Protein AF-A0A7C7VG78-F1 (afdb_monomer)

Radius of gyration: 14.62 Å; Cα contacts (8 Å, |Δi|>4): 133; chains: 1; bounding box: 30×26×38 Å

Structure (mmCIF, N/CA/C/O backbone):
data_AF-A0A7C7VG78-F1
#
_entry.id   AF-A0A7C7VG78-F1
#
loop_
_atom_site.group_PDB
_atom_site.id
_atom_site.type_symbol
_atom_site.label_atom_id
_atom_site.label_alt_id
_atom_site.label_comp_id
_atom_site.label_asym_id
_atom_site.label_entity_id
_atom_site.label_seq_id
_atom_site.pdbx_PDB_ins_code
_atom_site.Cartn_x
_atom_site.Cartn_y
_atom_site.Cartn_z
_atom_site.occupancy
_atom_site.B_iso_or_equiv
_atom_site.auth_seq_id
_atom_site.auth_comp_id
_atom_site.auth_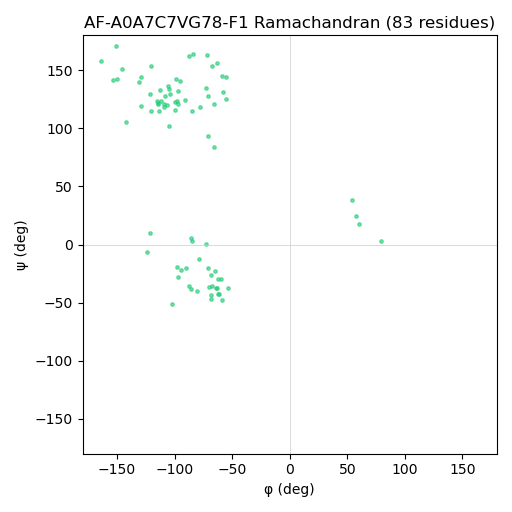asym_id
_atom_site.auth_atom_id
_atom_site.pdbx_PDB_model_num
ATOM 1 N N . ALA A 1 1 ? -2.635 13.395 -5.100 1.00 41.53 1 ALA A N 1
ATOM 2 C CA . ALA A 1 1 ? -1.257 13.342 -4.570 1.00 41.53 1 ALA A CA 1
ATOM 3 C C . ALA A 1 1 ? -0.917 11.931 -4.054 1.00 41.53 1 ALA A C 1
ATOM 5 O O . ALA A 1 1 ? -0.608 11.770 -2.884 1.00 41.53 1 ALA A O 1
ATOM 6 N N . TRP A 1 2 ? -1.002 10.893 -4.902 1.00 39.47 2 TRP A N 1
ATOM 7 C CA . TRP A 1 2 ? -0.660 9.499 -4.530 1.00 39.47 2 TRP A CA 1
ATOM 8 C C . TRP A 1 2 ? 0.409 8.871 -5.440 1.00 39.47 2 TRP A C 1
ATOM 10 O O . TRP A 1 2 ? 0.870 7.767 -5.179 1.00 39.47 2 TRP A O 1
ATOM 20 N N . THR A 1 3 ? 0.805 9.567 -6.508 1.00 46.12 3 THR A N 1
ATOM 21 C CA . THR A 1 3 ? 1.737 9.081 -7.539 1.00 46.12 3 THR A CA 1
ATOM 22 C C . THR A 1 3 ? 3.189 9.479 -7.283 1.00 46.12 3 THR A C 1
ATOM 24 O O . THR A 1 3 ? 4.100 8.793 -7.731 1.00 46.12 3 THR A O 1
ATOM 27 N N . THR A 1 4 ? 3.422 10.523 -6.496 1.00 56.28 4 THR A N 1
ATOM 28 C CA . THR A 1 4 ? 4.713 10.824 -5.878 1.00 56.28 4 THR A CA 1
ATOM 29 C C . THR A 1 4 ? 4.589 10.457 -4.410 1.00 56.28 4 THR A C 1
ATOM 31 O O . THR A 1 4 ? 3.933 11.163 -3.649 1.00 56.28 4 THR A O 1
ATOM 34 N N . ALA A 1 5 ? 5.134 9.304 -4.020 1.00 58.97 5 ALA A N 1
ATOM 35 C CA . ALA A 1 5 ? 5.165 8.874 -2.627 1.00 58.97 5 ALA A CA 1
ATOM 36 C C . ALA A 1 5 ? 6.058 9.832 -1.822 1.00 58.97 5 ALA A C 1
ATOM 38 O O . ALA A 1 5 ? 7.247 9.592 -1.631 1.00 58.97 5 ALA A O 1
ATOM 39 N N . ASP A 1 6 ? 5.488 10.951 -1.385 1.00 75.69 6 ASP A N 1
ATOM 40 C CA . ASP A 1 6 ? 6.088 11.799 -0.369 1.00 75.69 6 ASP A CA 1
ATOM 41 C C . ASP A 1 6 ? 5.988 11.052 0.964 1.00 75.69 6 ASP A C 1
ATOM 43 O O . ASP A 1 6 ? 4.968 11.065 1.658 1.00 75.69 6 ASP A O 1
ATOM 47 N N . PHE A 1 7 ? 7.052 10.322 1.287 1.00 74.25 7 PHE A N 1
ATOM 48 C CA . PHE A 1 7 ? 7.126 9.540 2.513 1.00 74.25 7 PHE A CA 1
ATOM 49 C C . PHE A 1 7 ? 7.051 10.419 3.763 1.00 74.25 7 PHE A C 1
ATOM 51 O O . PHE A 1 7 ? 6.502 9.965 4.765 1.00 74.25 7 PHE A O 1
ATOM 58 N N . ALA A 1 8 ? 7.525 11.670 3.706 1.00 81.69 8 ALA A N 1
ATOM 59 C CA . ALA A 1 8 ? 7.427 12.594 4.831 1.00 81.69 8 ALA A CA 1
ATOM 60 C C . ALA A 1 8 ? 5.966 12.996 5.072 1.00 81.69 8 ALA A C 1
ATOM 62 O O . ALA A 1 8 ? 5.492 12.944 6.208 1.00 81.69 8 ALA A O 1
ATOM 63 N N . PHE A 1 9 ? 5.220 13.297 4.005 1.00 82.50 9 PHE A N 1
ATOM 64 C CA . PHE A 1 9 ? 3.777 13.519 4.090 1.00 82.50 9 PHE A CA 1
ATOM 65 C C . PHE A 1 9 ? 3.047 12.288 4.644 1.00 82.50 9 PHE A C 1
ATOM 67 O O . PHE A 1 9 ? 2.243 12.411 5.569 1.00 82.50 9 PHE A O 1
ATOM 74 N N . LEU A 1 10 ? 3.347 11.089 4.129 1.00 82.88 10 LEU A N 1
ATOM 75 C CA . LEU A 1 10 ? 2.709 9.857 4.601 1.00 82.88 10 LEU A CA 1
ATOM 76 C C . LEU A 1 10 ? 2.993 9.598 6.086 1.00 82.88 10 LEU A C 1
ATOM 78 O O . LEU A 1 10 ? 2.077 9.243 6.822 1.00 82.88 10 LEU A O 1
ATOM 82 N N . GLN A 1 11 ? 4.226 9.806 6.549 1.00 86.38 11 GLN A N 1
ATOM 83 C CA . GLN A 1 11 ? 4.583 9.645 7.961 1.00 86.38 11 GLN A CA 1
ATOM 84 C C . GLN A 1 11 ? 3.921 10.693 8.863 1.00 86.38 11 GLN A C 1
ATOM 86 O O . GLN A 1 11 ? 3.538 10.374 9.988 1.00 86.38 11 GLN A O 1
ATOM 91 N N . ALA A 1 12 ? 3.759 11.927 8.381 1.00 89.88 12 ALA A N 1
ATOM 92 C CA . ALA A 1 12 ? 3.084 12.984 9.129 1.00 89.88 12 ALA A CA 1
ATOM 93 C C . ALA A 1 12 ? 1.571 12.736 9.256 1.00 89.88 12 ALA A C 1
ATOM 95 O O . ALA A 1 12 ? 0.981 13.041 10.287 1.00 89.88 12 ALA A O 1
ATOM 96 N N . GLN A 1 13 ? 0.942 12.182 8.217 1.00 90.44 13 GLN A N 1
ATOM 97 C CA . GLN A 1 13 ? -0.516 12.068 8.119 1.00 90.44 13 GLN A CA 1
ATOM 98 C C . GLN A 1 13 ? -1.062 10.701 8.534 1.00 90.44 13 GLN A C 1
ATOM 100 O O . GLN A 1 13 ? -2.249 10.578 8.839 1.00 90.44 13 GLN A O 1
ATOM 105 N N . TYR A 1 14 ? -0.221 9.667 8.562 1.00 92.62 14 TYR A N 1
ATOM 106 C CA . TYR A 1 14 ? -0.636 8.300 8.851 1.00 92.62 14 TYR A CA 1
ATOM 107 C C . TYR A 1 14 ? 0.222 7.677 9.943 1.00 92.62 14 TYR A C 1
ATOM 109 O O . TYR A 1 14 ? 1.431 7.878 10.017 1.00 92.62 14 TYR A O 1
ATOM 117 N N . GLN A 1 15 ? -0.405 6.854 10.774 1.00 95.06 15 GLN A N 1
ATOM 118 C CA . GLN A 1 15 ? 0.304 5.843 11.536 1.00 95.06 15 GLN A CA 1
ATOM 119 C C . GLN A 1 15 ? 0.602 4.671 10.599 1.00 95.06 15 GLN A C 1
ATOM 121 O O . GLN A 1 15 ? -0.318 4.047 10.066 1.00 95.06 15 GLN A O 1
ATOM 126 N N . ILE A 1 16 ? 1.887 4.379 10.399 1.00 93.62 16 ILE A N 1
ATOM 127 C CA . ILE A 1 16 ? 2.352 3.335 9.480 1.00 93.62 16 ILE A CA 1
ATOM 128 C C . ILE A 1 16 ? 2.793 2.113 10.284 1.00 93.62 16 ILE A C 1
ATOM 130 O O . ILE A 1 16 ? 3.566 2.225 11.232 1.00 93.62 16 ILE A O 1
ATOM 134 N N . THR A 1 17 ? 2.304 0.934 9.914 1.00 96.50 17 THR A N 1
ATOM 135 C CA . THR A 1 17 ? 2.673 -0.344 10.537 1.00 96.50 17 THR A CA 1
ATOM 136 C C . THR A 1 17 ? 3.042 -1.367 9.472 1.00 96.50 17 THR A C 1
ATOM 138 O O . THR A 1 17 ? 2.383 -1.460 8.439 1.00 96.50 17 THR A O 1
ATOM 141 N N . LEU A 1 18 ? 4.075 -2.168 9.720 1.00 95.69 18 LEU A N 1
ATOM 142 C CA . LEU A 1 18 ? 4.438 -3.289 8.855 1.00 95.69 18 LEU A CA 1
ATOM 143 C C . LEU A 1 18 ? 3.604 -4.517 9.242 1.00 95.69 18 LEU A C 1
ATOM 145 O O . LEU A 1 18 ? 3.742 -5.028 10.349 1.00 95.69 18 LEU A O 1
ATOM 149 N N . LEU A 1 19 ? 2.740 -4.988 8.341 1.00 97.00 19 LEU A N 1
ATOM 150 C CA . LEU A 1 19 ? 1.905 -6.176 8.561 1.00 97.00 19 LEU A CA 1
ATOM 151 C C . LEU A 1 19 ? 2.621 -7.478 8.188 1.00 97.00 19 LEU A C 1
ATOM 153 O O . LEU A 1 19 ? 2.438 -8.500 8.842 1.00 97.00 19 LEU A O 1
ATOM 157 N N . ARG A 1 20 ? 3.412 -7.455 7.111 1.00 94.62 20 ARG A N 1
ATOM 158 C CA . ARG A 1 20 ? 4.216 -8.588 6.630 1.00 94.62 20 ARG A CA 1
ATOM 159 C C . ARG A 1 20 ? 5.516 -8.089 6.027 1.00 94.62 20 ARG A C 1
ATOM 161 O O . ARG A 1 20 ? 5.549 -6.986 5.496 1.00 94.62 20 ARG A O 1
ATOM 168 N N . GLN A 1 21 ? 6.555 -8.919 6.093 1.00 91.81 21 GLN A N 1
ATOM 169 C CA . GLN A 1 21 ? 7.884 -8.609 5.554 1.00 91.81 21 GLN A CA 1
ATOM 170 C C . GLN A 1 21 ? 8.142 -9.195 4.160 1.00 91.81 21 GLN A C 1
ATOM 172 O O . GLN A 1 21 ? 8.924 -8.612 3.421 1.00 91.81 21 GLN A O 1
ATOM 177 N N . ASN A 1 22 ? 7.507 -10.312 3.781 1.00 91.81 22 ASN A N 1
ATOM 178 C CA . ASN A 1 22 ? 7.762 -10.963 2.492 1.00 91.81 22 ASN A CA 1
ATOM 179 C C . ASN A 1 22 ? 6.471 -11.542 1.852 1.00 91.81 22 ASN A C 1
ATOM 181 O O . ASN A 1 22 ? 5.972 -12.562 2.339 1.00 91.81 22 ASN A O 1
ATOM 185 N N . PRO A 1 23 ? 5.911 -10.900 0.803 1.00 91.00 23 PRO A N 1
ATOM 186 C CA . PRO A 1 23 ? 6.280 -9.560 0.345 1.00 91.00 23 PRO A CA 1
ATOM 187 C C . PRO A 1 23 ? 5.882 -8.483 1.378 1.00 91.00 23 PRO A C 1
ATOM 189 O O . PRO A 1 23 ? 4.935 -8.695 2.154 1.00 91.00 23 PRO A O 1
ATOM 192 N N . PRO A 1 24 ? 6.573 -7.328 1.421 1.00 95.12 24 PRO A N 1
ATOM 193 C CA . PRO A 1 24 ? 6.251 -6.267 2.363 1.00 95.12 24 PRO A CA 1
ATOM 194 C C . PRO A 1 24 ? 4.811 -5.786 2.208 1.00 95.12 24 PRO A C 1
ATOM 196 O O . PRO A 1 24 ? 4.342 -5.493 1.108 1.00 95.12 24 PRO A O 1
ATOM 199 N N . THR A 1 25 ? 4.100 -5.692 3.326 1.00 96.44 25 THR A N 1
ATOM 200 C CA . THR A 1 25 ? 2.752 -5.120 3.371 1.00 96.44 25 THR A CA 1
ATOM 201 C C . THR A 1 25 ? 2.697 -4.070 4.463 1.00 96.44 25 THR A C 1
ATOM 203 O O . THR A 1 25 ? 2.911 -4.389 5.632 1.00 96.44 25 THR A O 1
ATOM 206 N N . LEU A 1 26 ? 2.397 -2.830 4.091 1.00 94.94 26 LEU A N 1
ATOM 207 C CA . LEU A 1 26 ? 2.209 -1.728 5.027 1.00 94.94 26 LEU A CA 1
ATOM 208 C C . LEU A 1 26 ? 0.725 -1.502 5.285 1.00 94.94 26 LEU A C 1
ATOM 210 O O . LEU A 1 26 ? -0.078 -1.570 4.360 1.00 94.94 26 LEU A O 1
ATOM 214 N N . LYS A 1 27 ? 0.379 -1.178 6.528 1.00 96.12 27 LYS A N 1
ATOM 215 C CA . LYS A 1 27 ? -0.909 -0.605 6.912 1.00 96.12 27 LYS A CA 1
ATOM 216 C C . LYS A 1 27 ? -0.710 0.852 7.278 1.00 96.12 27 LYS A C 1
ATOM 218 O O . LYS A 1 27 ? 0.137 1.163 8.110 1.00 96.12 27 LYS A O 1
ATOM 223 N N . LEU A 1 28 ? -1.492 1.727 6.667 1.00 95.06 28 LEU A N 1
ATOM 224 C CA . LEU A 1 28 ? -1.520 3.150 6.958 1.00 95.06 28 LEU A CA 1
ATOM 225 C C . LEU A 1 28 ? -2.894 3.477 7.539 1.00 95.06 28 LEU A C 1
ATOM 227 O O . LEU A 1 28 ? -3.917 3.229 6.902 1.00 95.06 28 LEU A O 1
ATOM 231 N N . VAL A 1 29 ? -2.924 4.025 8.748 1.00 95.31 29 VAL A N 1
ATOM 232 C CA . VAL A 1 29 ? -4.149 4.502 9.403 1.00 95.31 29 VAL A CA 1
ATOM 233 C C . VAL A 1 29 ? -4.061 6.022 9.493 1.00 95.31 29 VAL A C 1
ATOM 235 O O . VAL A 1 29 ? -3.080 6.499 10.065 1.00 95.31 29 VAL A O 1
ATOM 238 N N . PRO A 1 30 ? -5.018 6.801 8.953 1.00 94.31 30 PRO A N 1
ATOM 239 C CA . PRO A 1 30 ? -4.955 8.258 9.044 1.00 94.31 30 PRO A CA 1
ATOM 240 C C . PRO A 1 30 ? -4.835 8.708 10.502 1.00 94.31 30 PRO A C 1
ATOM 242 O O . PRO A 1 30 ? -5.414 8.081 11.390 1.00 94.31 30 PRO A O 1
ATOM 245 N N . GLN A 1 31 ? -4.084 9.766 10.783 1.00 94.00 31 GLN A N 1
ATOM 246 C CA . GLN A 1 31 ? -3.993 10.332 12.131 1.00 94.00 31 GLN A CA 1
ATOM 247 C C . GLN A 1 31 ? -5.202 11.223 12.437 1.00 94.00 31 GLN A C 1
ATOM 249 O O . GLN 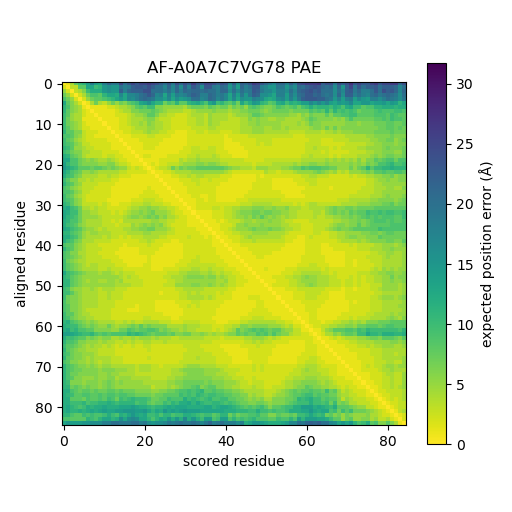A 1 31 ? -5.765 11.145 13.530 1.00 94.00 31 GLN A O 1
ATOM 254 N N . GLU A 1 32 ? -5.647 12.005 11.454 1.00 93.19 32 GLU A N 1
ATOM 255 C CA . GLU A 1 32 ? -6.773 12.922 11.603 1.00 93.19 32 GLU A CA 1
ATOM 256 C C . GLU A 1 32 ? -8.124 12.199 11.671 1.00 93.19 32 GLU A C 1
ATOM 258 O O . GLU A 1 32 ? -8.439 11.320 10.865 1.00 93.19 32 GLU A O 1
ATOM 263 N N . ALA A 1 33 ? -8.966 12.618 12.618 1.00 89.38 33 ALA A N 1
ATOM 264 C CA . ALA A 1 33 ? -10.282 12.023 12.829 1.00 89.38 33 ALA A CA 1
ATOM 265 C C . ALA A 1 33 ? -11.217 12.202 11.622 1.00 89.38 33 ALA A C 1
ATOM 267 O O . ALA A 1 33 ? -11.947 11.274 11.290 1.00 89.38 33 ALA A O 1
ATOM 268 N N . ALA A 1 34 ? -11.166 13.354 10.944 1.00 89.12 34 ALA A N 1
ATOM 269 C CA . ALA A 1 34 ? -11.977 13.613 9.753 1.00 89.12 34 ALA A CA 1
A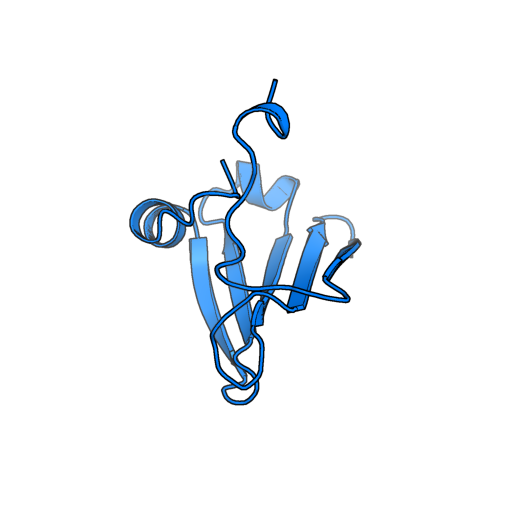TOM 270 C C . ALA A 1 34 ? -11.641 12.632 8.617 1.00 89.12 34 ALA A C 1
ATOM 272 O O . ALA A 1 34 ? -12.537 12.049 8.015 1.00 89.12 34 ALA A O 1
ATOM 273 N N . ALA A 1 35 ? -10.353 12.360 8.387 1.00 86.00 35 ALA A N 1
ATOM 274 C CA . ALA A 1 35 ? -9.924 11.381 7.393 1.00 86.00 35 ALA A CA 1
ATOM 275 C C . ALA A 1 35 ? -10.378 9.953 7.750 1.00 86.00 35 ALA A C 1
ATOM 277 O O . ALA A 1 35 ? -10.797 9.207 6.866 1.00 86.00 35 ALA A O 1
ATOM 278 N N . ARG A 1 36 ? -10.372 9.587 9.043 1.00 88.75 36 ARG A N 1
ATOM 279 C CA . ARG A 1 36 ? -10.852 8.274 9.522 1.00 88.75 36 ARG A CA 1
ATOM 280 C C . ARG A 1 36 ? -12.346 8.034 9.311 1.00 88.75 36 ARG A C 1
ATOM 282 O O . ARG A 1 36 ? -12.758 6.879 9.288 1.00 88.75 36 ARG A O 1
ATOM 289 N N . GLN A 1 37 ? -13.147 9.093 9.182 1.00 89.75 37 GLN A N 1
ATOM 290 C CA . GLN A 1 37 ? -14.577 8.971 8.875 1.00 89.75 37 GLN A CA 1
ATOM 291 C C . GLN A 1 37 ? -14.829 8.513 7.436 1.00 89.75 37 GLN A C 1
ATOM 293 O O . GLN A 1 37 ? -15.904 8.002 7.150 1.00 89.75 37 GLN A O 1
ATOM 298 N N . LEU A 1 38 ? -13.847 8.684 6.547 1.00 88.56 38 LEU A N 1
ATOM 299 C CA . LEU A 1 38 ? -13.923 8.247 5.155 1.00 88.56 38 LEU A CA 1
ATOM 300 C C . LEU A 1 38 ? -13.125 6.957 4.950 1.00 88.56 38 LEU A C 1
ATOM 302 O O . LEU A 1 38 ? -13.640 5.972 4.434 1.00 88.56 38 LEU A O 1
ATOM 306 N N . ILE A 1 39 ? -11.866 6.948 5.394 1.00 91.25 39 ILE A N 1
ATOM 307 C CA . ILE A 1 39 ? -10.928 5.844 5.189 1.00 91.25 39 ILE A CA 1
ATOM 308 C 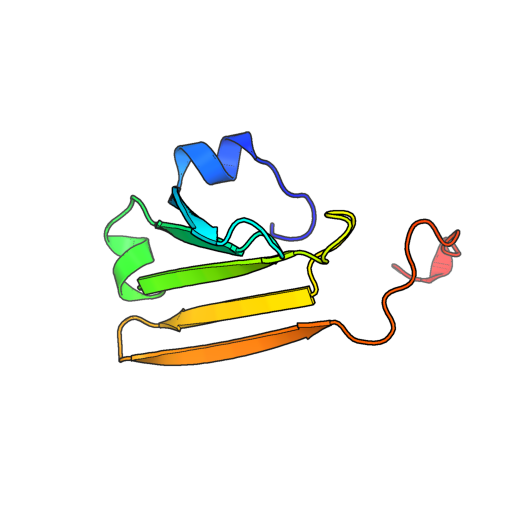C . ILE A 1 39 ? -10.468 5.327 6.548 1.00 91.25 39 ILE A C 1
ATOM 310 O O . ILE A 1 39 ? -9.744 6.001 7.277 1.00 91.25 39 ILE A O 1
ATOM 314 N N . SER A 1 40 ? -10.828 4.087 6.869 1.00 94.56 40 SER A N 1
ATOM 315 C CA . SER A 1 40 ? -10.351 3.402 8.070 1.00 94.56 40 SER A CA 1
ATOM 316 C C . SER A 1 40 ? -8.858 3.082 7.973 1.00 94.56 40 SER A C 1
ATOM 318 O O . SER A 1 40 ? -8.091 3.332 8.907 1.00 94.56 40 SER A O 1
ATOM 320 N N . SER A 1 41 ? -8.422 2.535 6.833 1.00 95.25 41 SER A N 1
ATOM 321 C CA . SER A 1 41 ? -7.008 2.248 6.587 1.00 95.25 41 SER A CA 1
ATOM 322 C C . SER A 1 41 ? -6.706 1.991 5.118 1.00 95.25 41 SER A C 1
ATOM 324 O O . SER A 1 41 ? -7.566 1.521 4.377 1.00 95.25 41 SER A O 1
ATOM 326 N N . LEU A 1 42 ? -5.446 2.179 4.743 1.00 94.69 42 LEU A N 1
ATOM 327 C CA . LEU A 1 42 ? -4.877 1.690 3.494 1.00 94.69 42 LEU A CA 1
ATOM 328 C C . LEU A 1 42 ? -3.965 0.498 3.796 1.00 94.69 42 LEU A C 1
ATOM 330 O O . LEU A 1 42 ? -3.166 0.558 4.730 1.00 94.69 42 LEU A O 1
ATOM 334 N N . GLU A 1 43 ? -4.040 -0.564 3.001 1.00 95.81 43 GLU A N 1
ATOM 335 C CA . GLU A 1 43 ? -3.046 -1.639 2.991 1.00 95.81 43 GLU A CA 1
ATOM 336 C C . GLU A 1 43 ? -2.328 -1.639 1.643 1.00 95.81 43 GLU A C 1
ATOM 338 O O . GLU A 1 43 ? -2.961 -1.782 0.600 1.00 95.81 43 GLU A O 1
ATOM 343 N N . ILE A 1 44 ? -1.008 -1.478 1.660 1.00 94.94 44 ILE A N 1
ATOM 344 C CA . ILE A 1 44 ? -0.174 -1.409 0.459 1.00 94.94 44 ILE A CA 1
ATOM 345 C C . ILE A 1 44 ? 0.726 -2.635 0.447 1.00 94.94 44 ILE A C 1
ATOM 347 O O . ILE A 1 44 ? 1.578 -2.786 1.326 1.00 94.94 44 ILE A O 1
ATOM 351 N N . ARG A 1 45 ? 0.539 -3.511 -0.542 1.00 95.94 45 ARG A N 1
ATOM 352 C CA . ARG A 1 45 ? 1.412 -4.660 -0.787 1.00 95.94 45 ARG A CA 1
ATOM 353 C C . ARG A 1 45 ? 2.405 -4.312 -1.887 1.00 95.94 45 ARG A C 1
ATOM 355 O O . ARG A 1 45 ? 2.007 -3.963 -3.000 1.00 95.94 45 ARG A O 1
ATOM 362 N N . PHE A 1 46 ? 3.683 -4.436 -1.565 1.00 94.25 46 PHE A N 1
ATOM 363 C CA . PHE A 1 46 ? 4.776 -4.289 -2.516 1.00 94.25 46 PHE A CA 1
ATOM 364 C C . PHE A 1 46 ? 5.072 -5.618 -3.202 1.00 94.25 46 PHE A C 1
ATOM 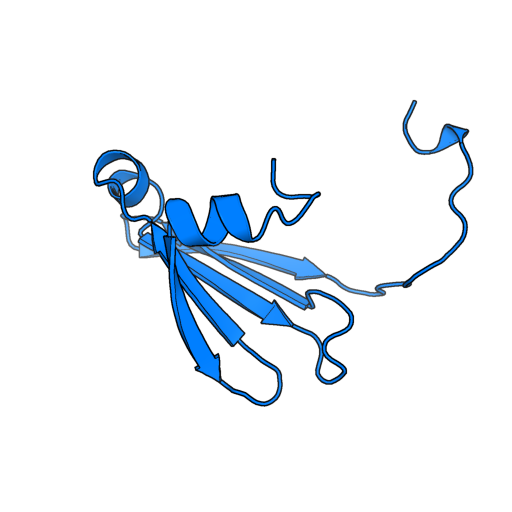366 O O . PHE A 1 46 ? 4.684 -6.675 -2.709 1.00 94.25 46 PHE A O 1
ATOM 373 N N . SER A 1 47 ? 5.769 -5.561 -4.328 1.00 94.31 47 SER A N 1
ATOM 374 C CA . SER A 1 47 ? 6.348 -6.738 -4.960 1.00 94.31 47 SER A CA 1
ATOM 375 C C . SER A 1 47 ? 7.400 -7.388 -4.063 1.00 94.31 47 SER A C 1
ATOM 377 O O . SER A 1 47 ? 7.985 -6.739 -3.194 1.00 94.31 47 SER A O 1
ATOM 379 N N . ALA A 1 48 ? 7.660 -8.682 -4.264 1.00 93.06 48 ALA A N 1
ATOM 380 C CA . ALA A 1 48 ? 8.647 -9.422 -3.467 1.00 93.06 48 ALA A CA 1
ATOM 381 C C . ALA A 1 48 ? 10.073 -8.845 -3.570 1.00 93.06 48 ALA A C 1
ATOM 383 O O . ALA A 1 48 ? 10.846 -8.936 -2.621 1.00 93.06 48 ALA A O 1
ATOM 384 N N . ASP A 1 49 ? 10.410 -8.224 -4.703 1.00 92.25 49 ASP A N 1
ATOM 385 C CA . ASP A 1 49 ? 11.675 -7.512 -4.920 1.00 92.25 49 ASP A CA 1
ATOM 386 C C . ASP A 1 49 ? 11.649 -6.053 -4.419 1.00 92.25 49 ASP A C 1
ATOM 388 O O . ASP A 1 49 ? 12.625 -5.323 -4.586 1.00 92.25 49 ASP A O 1
ATOM 392 N N . CYS A 1 50 ? 10.542 -5.625 -3.801 1.00 89.38 50 CYS A N 1
ATOM 393 C CA . CYS A 1 50 ? 10.307 -4.286 -3.260 1.00 89.38 50 CYS A CA 1
ATOM 394 C C . CYS A 1 50 ? 10.385 -3.149 -4.293 1.00 89.38 50 CYS A C 1
ATOM 396 O O . CYS A 1 50 ? 10.546 -1.989 -3.914 1.00 89.38 50 CYS A O 1
ATOM 398 N N . ARG A 1 51 ? 10.293 -3.448 -5.595 1.00 89.56 51 ARG A N 1
ATOM 399 C CA . ARG A 1 51 ? 10.493 -2.451 -6.659 1.00 89.56 51 ARG A CA 1
ATOM 400 C C . ARG A 1 51 ? 9.225 -1.726 -7.094 1.00 89.56 51 ARG A C 1
ATOM 402 O O . ARG A 1 51 ? 9.332 -0.662 -7.699 1.00 89.56 51 ARG A O 1
ATOM 409 N N . TYR A 1 52 ? 8.046 -2.280 -6.825 1.00 90.50 52 TYR A N 1
ATOM 410 C CA . TYR A 1 52 ? 6.770 -1.664 -7.189 1.00 90.50 52 TYR A CA 1
ATOM 411 C C . TYR A 1 52 ? 5.645 -2.062 -6.228 1.00 90.50 52 TYR A C 1
ATOM 413 O O . TYR A 1 52 ? 5.807 -2.925 -5.367 1.00 90.50 52 TYR A O 1
ATOM 421 N N . VAL A 1 53 ? 4.493 -1.405 -6.362 1.00 92.25 53 VAL A N 1
ATOM 422 C CA . VAL A 1 53 ? 3.267 -1.739 -5.627 1.00 92.25 53 VAL A CA 1
ATOM 423 C C . VAL A 1 53 ? 2.455 -2.739 -6.445 1.00 92.25 53 VAL A C 1
ATOM 425 O O . VAL A 1 53 ? 2.100 -2.459 -7.584 1.00 92.25 53 VAL A O 1
ATOM 428 N N . GLU A 1 54 ? 2.125 -3.887 -5.861 1.00 95.31 54 GLU A N 1
ATOM 429 C CA . GLU A 1 54 ? 1.269 -4.898 -6.497 1.00 95.31 54 GLU A CA 1
ATOM 430 C C . GLU A 1 54 ? -0.215 -4.648 -6.229 1.00 95.31 54 GLU A C 1
ATOM 432 O O . GLU A 1 54 ? -1.073 -4.946 -7.062 1.00 95.31 54 GLU A O 1
ATOM 437 N N . GLN A 1 55 ? -0.539 -4.164 -5.029 1.00 96.31 55 GLN A N 1
ATOM 438 C CA . GLN A 1 55 ? -1.920 -4.027 -4.593 1.00 96.31 55 GLN A CA 1
ATOM 439 C C . GLN A 1 55 ? -2.074 -2.920 -3.557 1.00 96.31 55 GLN A C 1
ATOM 441 O O . GLN A 1 55 ? -1.266 -2.802 -2.635 1.00 96.31 55 GLN A O 1
ATOM 446 N N . ILE A 1 56 ? -3.173 -2.180 -3.666 1.00 96.06 56 ILE A N 1
ATOM 447 C CA . ILE A 1 56 ? -3.658 -1.273 -2.630 1.00 96.06 56 ILE A CA 1
ATOM 448 C C . ILE A 1 56 ? -5.068 -1.711 -2.242 1.00 96.06 56 ILE A C 1
ATOM 450 O O . ILE A 1 56 ? -5.921 -1.912 -3.105 1.00 96.06 56 ILE A O 1
ATOM 454 N N . VAL A 1 57 ? -5.311 -1.869 -0.944 1.00 96.75 57 VAL A N 1
ATOM 455 C CA . VAL A 1 57 ? -6.650 -2.041 -0.375 1.00 96.75 57 VAL A CA 1
ATOM 456 C C . VAL A 1 57 ? -6.993 -0.778 0.392 1.00 96.75 57 VAL A C 1
ATOM 458 O O . VAL A 1 57 ? -6.291 -0.415 1.331 1.00 96.75 57 VAL A O 1
ATOM 461 N N . ILE A 1 58 ? -8.076 -0.124 0.003 1.00 95.50 58 ILE A N 1
ATOM 462 C CA . ILE A 1 58 ? -8.648 1.014 0.715 1.00 95.50 58 ILE A CA 1
ATOM 463 C C . ILE A 1 58 ? -9.810 0.457 1.521 1.00 95.50 58 ILE A C 1
ATOM 465 O O . ILE A 1 58 ? -10.750 -0.072 0.938 1.00 95.50 58 ILE A O 1
ATOM 469 N N . ARG A 1 59 ? -9.724 0.513 2.850 1.00 95.94 59 ARG A N 1
ATOM 470 C CA . ARG A 1 59 ? -10.833 0.148 3.736 1.00 95.94 59 ARG A CA 1
ATOM 471 C C . ARG A 1 59 ? -11.564 1.409 4.144 1.00 95.94 59 ARG A C 1
ATOM 473 O O . ARG A 1 59 ? -10.957 2.291 4.755 1.00 95.94 59 ARG A O 1
ATOM 480 N N . GLU A 1 60 ? -12.842 1.465 3.830 1.00 93.75 60 GLU A N 1
ATOM 481 C CA . GLU A 1 60 ? -13.724 2.576 4.159 1.00 93.75 60 GLU A CA 1
ATOM 482 C C . GLU A 1 60 ? -14.260 2.415 5.589 1.00 93.75 60 GLU A C 1
ATOM 484 O O . GLU A 1 60 ? -14.095 1.370 6.234 1.00 93.75 60 GLU A O 1
ATOM 489 N N . ALA A 1 61 ? -14.805 3.490 6.156 1.00 90.00 61 ALA A N 1
ATOM 490 C CA . ALA A 1 61 ? -15.254 3.499 7.550 1.00 90.00 61 ALA A CA 1
ATOM 491 C C . ALA A 1 61 ? -16.485 2.606 7.800 1.00 90.00 61 ALA A C 1
ATOM 493 O O . ALA A 1 61 ? -16.676 2.101 8.909 1.00 90.00 61 ALA A O 1
ATOM 494 N N . ASP A 1 62 ? -17.293 2.378 6.769 1.00 91.31 62 ASP A N 1
ATOM 495 C CA . ASP A 1 62 ? -18.516 1.568 6.773 1.00 91.31 62 ASP A CA 1
ATOM 496 C C . ASP A 1 62 ? -18.276 0.066 6.537 1.00 91.31 62 ASP A C 1
ATOM 498 O O . ASP A 1 62 ? -19.228 -0.713 6.538 1.00 91.31 62 ASP A O 1
ATOM 502 N N . ARG A 1 63 ? -17.001 -0.354 6.476 1.00 85.88 63 ARG A N 1
ATOM 503 C CA . ARG A 1 63 ? -16.517 -1.726 6.221 1.00 85.88 63 ARG A CA 1
ATOM 504 C C . ARG A 1 63 ? -16.527 -2.151 4.756 1.00 85.88 63 ARG A C 1
ATOM 506 O O . ARG A 1 63 ? -16.107 -3.284 4.490 1.00 85.88 63 ARG A O 1
ATOM 513 N N . ASP A 1 64 ? -16.891 -1.266 3.837 1.00 95.25 64 ASP A N 1
ATOM 514 C CA . ASP A 1 64 ? -16.625 -1.496 2.426 1.00 95.25 64 ASP A CA 1
ATOM 515 C C . ASP A 1 64 ? -15.133 -1.346 2.124 1.00 95.25 64 ASP A C 1
ATOM 517 O O . ASP A 1 64 ? -14.309 -0.892 2.937 1.00 95.25 64 ASP A O 1
ATOM 521 N N . TYR A 1 65 ? -14.74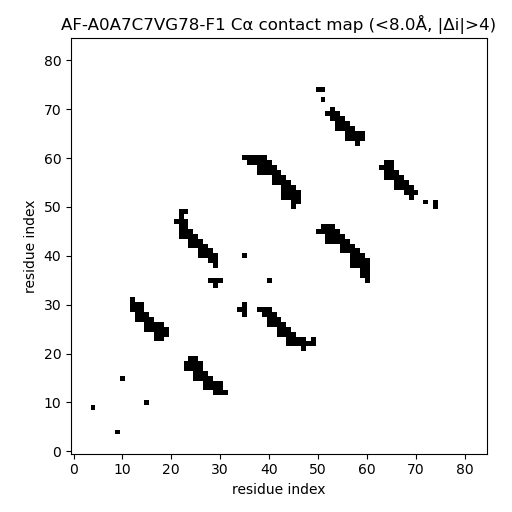4 -1.863 0.964 1.00 96.31 65 TYR A N 1
ATOM 522 C CA . TYR A 1 65 ? -13.365 -1.784 0.532 1.00 96.31 65 TYR A CA 1
ATOM 523 C C . TYR A 1 65 ? -13.238 -1.726 -0.982 1.00 96.31 65 TYR A C 1
ATOM 525 O O . TYR A 1 65 ? -13.895 -2.450 -1.729 1.00 96.31 65 TYR A O 1
ATOM 533 N N . THR A 1 66 ? -12.275 -0.924 -1.412 1.00 95.81 66 THR A N 1
ATOM 534 C CA . THR A 1 66 ? -11.821 -0.862 -2.795 1.00 95.81 66 THR A CA 1
ATOM 535 C C . THR A 1 66 ? -10.473 -1.569 -2.909 1.00 95.81 66 THR A C 1
ATOM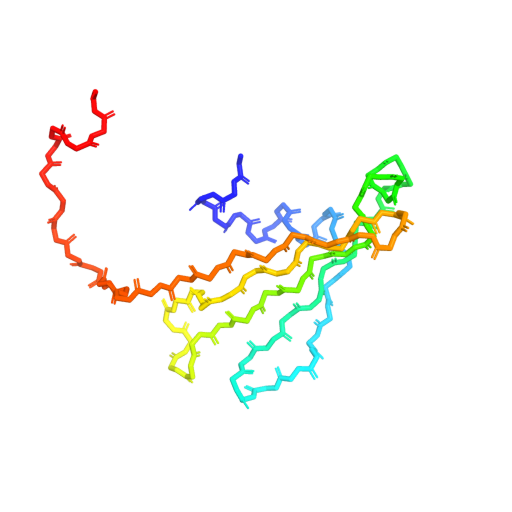 537 O O . THR A 1 66 ? -9.572 -1.351 -2.095 1.00 95.81 66 THR A O 1
ATOM 540 N N . VAL A 1 67 ? -10.308 -2.419 -3.927 1.00 97.00 67 VAL A N 1
ATOM 541 C CA . VAL A 1 67 ? -9.027 -3.076 -4.233 1.00 97.00 67 VAL A CA 1
ATOM 542 C C . VAL A 1 67 ? -8.523 -2.614 -5.587 1.00 97.00 67 VAL A C 1
ATOM 544 O O . VAL A 1 67 ? -9.176 -2.820 -6.605 1.00 97.00 67 VAL A O 1
ATOM 547 N N . ILE A 1 68 ? -7.312 -2.071 -5.600 1.00 95.75 68 ILE A N 1
ATOM 548 C CA . ILE A 1 68 ? -6.576 -1.737 -6.815 1.00 95.75 68 ILE A CA 1
ATOM 549 C C . ILE A 1 68 ? -5.458 -2.765 -6.955 1.00 95.75 68 ILE A C 1
ATOM 551 O O . ILE A 1 68 ? -4.625 -2.898 -6.057 1.00 95.75 68 ILE A O 1
ATOM 555 N N . LYS A 1 69 ? -5.450 -3.513 -8.061 1.00 96.44 69 LYS A N 1
ATOM 556 C CA . LYS A 1 69 ? -4.389 -4.472 -8.398 1.00 96.44 69 LYS A CA 1
ATOM 557 C C . LYS A 1 69 ? -3.631 -3.975 -9.617 1.00 96.44 69 LYS A C 1
ATOM 559 O O . LYS A 1 69 ? -4.249 -3.604 -10.610 1.00 96.44 69 LYS A O 1
ATOM 564 N N . PHE A 1 70 ? -2.311 -4.016 -9.540 1.00 94.62 70 PHE A N 1
ATOM 565 C CA . PHE A 1 70 ? -1.434 -3.698 -10.655 1.00 94.62 70 PHE A CA 1
ATOM 566 C C . PHE A 1 70 ? -0.961 -5.003 -11.287 1.00 94.62 70 PHE A C 1
ATOM 568 O O . PHE A 1 70 ? -0.399 -5.862 -10.609 1.00 94.62 70 PHE A O 1
ATOM 575 N N . LEU A 1 71 ? -1.231 -5.157 -12.578 1.00 93.75 71 LEU A N 1
ATOM 576 C CA . LEU A 1 71 ? -0.853 -6.315 -13.383 1.00 93.75 71 LEU A CA 1
ATOM 577 C C . LEU A 1 71 ? 0.037 -5.833 -14.531 1.00 93.75 71 LEU A C 1
ATOM 579 O O . LEU A 1 71 ? -0.045 -4.668 -14.920 1.00 93.75 71 LEU A O 1
ATOM 583 N N . ASP A 1 72 ? 0.906 -6.712 -15.030 1.00 94.19 72 ASP A N 1
ATOM 584 C CA . ASP A 1 72 ? 1.815 -6.429 -16.152 1.00 94.19 72 ASP A CA 1
ATOM 585 C C . ASP A 1 72 ? 2.691 -5.175 -15.952 1.00 94.19 72 ASP A C 1
ATOM 587 O O . ASP A 1 72 ? 2.964 -4.394 -16.869 1.00 94.19 72 ASP A O 1
ATOM 59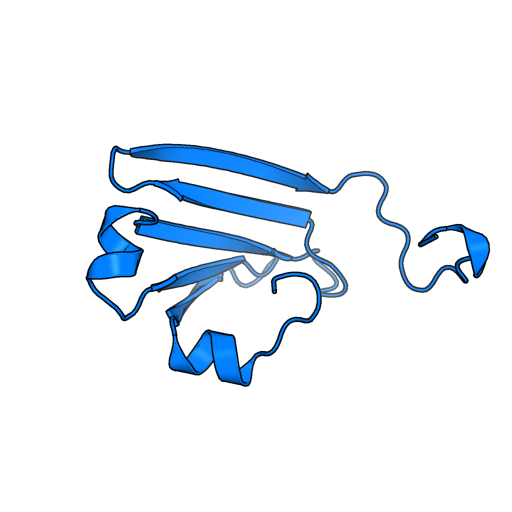1 N N . VAL A 1 73 ? 3.151 -4.974 -14.712 1.00 91.81 73 VAL A N 1
ATOM 592 C CA . VAL A 1 73 ? 3.945 -3.803 -14.328 1.00 91.81 73 VAL A CA 1
ATOM 593 C C . VAL A 1 73 ? 5.300 -3.816 -15.034 1.00 91.81 73 VAL A C 1
ATOM 595 O O . VAL A 1 73 ? 6.114 -4.718 -14.847 1.00 91.81 73 VAL A O 1
ATOM 598 N N . THR A 1 74 ? 5.573 -2.761 -15.806 1.00 92.44 74 THR A N 1
ATOM 599 C CA . THR A 1 74 ? 6.881 -2.528 -16.432 1.00 92.44 74 THR A CA 1
ATOM 600 C C . THR A 1 74 ? 7.584 -1.355 -15.753 1.00 92.44 74 THR A C 1
ATOM 602 O O . THR A 1 74 ? 7.103 -0.225 -15.793 1.00 92.44 74 THR A O 1
ATOM 605 N N . ILE A 1 75 ? 8.742 -1.614 -15.145 1.00 91.06 75 ILE A N 1
ATOM 606 C CA . ILE A 1 75 ? 9.504 -0.625 -14.367 1.00 91.06 75 ILE A CA 1
ATOM 607 C C . ILE A 1 75 ? 10.573 0.027 -15.248 1.00 91.06 75 ILE A C 1
ATOM 609 O O . ILE A 1 75 ? 11.235 -0.657 -16.025 1.00 91.06 75 ILE A O 1
ATOM 613 N N . ASN A 1 76 ? 10.780 1.339 -15.090 1.00 87.88 76 ASN A N 1
ATOM 614 C CA . ASN A 1 76 ? 11.827 2.118 -15.770 1.00 87.88 76 ASN A CA 1
ATOM 615 C C . ASN A 1 76 ? 11.781 2.061 -17.310 1.00 87.88 76 ASN A C 1
ATOM 617 O O . ASN A 1 76 ? 12.799 2.273 -17.968 1.00 87.88 76 ASN A O 1
ATOM 621 N N . LYS A 1 77 ? 10.611 1.788 -17.902 1.00 90.56 77 LYS A N 1
ATOM 622 C CA . LYS A 1 77 ? 10.418 1.911 -19.349 1.00 90.56 77 LYS A CA 1
ATOM 623 C C . LYS A 1 77 ? 10.422 3.398 -19.725 1.00 90.56 77 LYS A C 1
ATOM 625 O O . LYS A 1 77 ? 9.635 4.142 -19.140 1.00 90.56 77 LYS A O 1
ATOM 630 N N . PRO A 1 78 ? 11.243 3.839 -20.695 1.00 90.31 78 PRO A N 1
ATOM 631 C CA . PRO A 1 78 ? 11.142 5.190 -21.232 1.00 90.31 78 PRO A CA 1
ATOM 632 C C . PRO A 1 78 ? 9.719 5.446 -21.737 1.00 90.31 78 PRO A C 1
ATOM 634 O O . PRO A 1 78 ? 9.194 4.670 -22.540 1.00 90.31 78 PRO A O 1
ATOM 637 N N . LEU A 1 79 ? 9.090 6.509 -21.239 1.00 88.69 79 LEU A N 1
ATOM 638 C CA . LEU A 1 79 ? 7.765 6.930 -21.681 1.00 88.69 79 LEU A CA 1
ATOM 639 C C . LEU A 1 79 ? 7.918 8.043 -22.724 1.00 88.69 79 LEU A C 1
ATOM 641 O O . LEU A 1 79 ? 8.690 8.976 -22.487 1.00 88.69 79 LEU A O 1
ATOM 645 N N . PRO A 1 80 ? 7.219 7.963 -23.871 1.00 91.44 80 PRO A N 1
ATOM 646 C CA . PRO A 1 80 ? 7.152 9.073 -24.812 1.00 91.44 80 PRO A CA 1
ATOM 647 C C . PRO A 1 80 ? 6.570 10.324 -24.134 1.00 91.44 80 PRO A C 1
ATOM 649 O O . PRO A 1 80 ? 5.666 10.179 -23.306 1.00 91.44 80 PRO A O 1
ATOM 652 N N . PRO A 1 81 ? 7.032 11.539 -24.487 1.00 86.12 81 PRO A N 1
ATOM 653 C CA . PRO A 1 81 ? 6.493 12.779 -23.923 1.00 86.12 81 PRO A CA 1
ATOM 654 C C . PRO A 1 81 ? 4.969 12.872 -24.071 1.00 86.12 81 PRO A C 1
ATOM 656 O O . PRO A 1 81 ? 4.279 13.271 -23.139 1.00 86.12 81 PRO A O 1
ATOM 659 N N . ASP A 1 82 ? 4.447 12.389 -25.197 1.00 90.25 82 ASP A N 1
ATOM 660 C CA . ASP A 1 82 ? 3.049 12.529 -25.613 1.00 90.25 82 ASP A CA 1
ATOM 661 C C . ASP A 1 82 ? 2.054 11.658 -24.817 1.00 90.25 82 ASP A C 1
ATOM 663 O O . ASP A 1 82 ? 0.860 11.678 -25.086 1.00 90.25 82 ASP A O 1
ATOM 667 N N . TYR A 1 83 ? 2.513 10.876 -23.833 1.00 85.06 83 TYR A N 1
ATOM 668 C CA . TYR A 1 83 ? 1.653 9.997 -23.021 1.00 85.06 83 TYR A CA 1
ATOM 669 C C . TYR A 1 83 ? 0.883 10.724 -21.908 1.00 85.06 83 TYR A C 1
ATOM 671 O O . TYR A 1 83 ? -0.003 10.129 -21.295 1.00 85.06 83 TYR A O 1
ATOM 679 N N . PHE A 1 84 ? 1.237 11.976 -21.615 1.00 79.31 84 PHE A N 1
ATOM 680 C CA . PHE A 1 84 ? 0.700 12.744 -20.486 1.00 79.31 84 PHE A CA 1
ATOM 681 C C . PHE A 1 84 ? 0.016 14.059 -20.897 1.00 79.31 84 PHE A C 1
ATOM 683 O O . PHE A 1 84 ? -0.280 14.871 -20.019 1.00 79.31 84 PHE A O 1
ATOM 690 N N . TYR A 1 85 ? -0.202 14.270 -22.200 1.00 62.47 85 TYR A N 1
ATOM 691 C CA . TYR A 1 85 ? -0.852 15.457 -22.769 1.00 62.47 85 TYR A CA 1
ATOM 692 C C . TYR A 1 85 ? -2.317 15.202 -23.127 1.00 62.47 85 TYR A C 1
ATOM 694 O O . TYR A 1 85 ? -2.642 14.062 -23.529 1.00 62.47 85 TYR A O 1
#

Foldseek 3Di:
DVPPPPVVVQVVFWDWDFPDVQQTKIKTAGPDPVVCQFFRIKIWGAHRVNQGTQKIWTQTNVRDIDIDGDDPDDPPDDDDPPPPD

Mean predicted aligned error: 5.16 Å

Solvent-accessible surface area (backbone atoms only — not comparable to full-atom values): 5106 Å² total; per-residue (Å²): 137,78,86,65,81,52,59,69,59,49,57,73,46,23,52,75,44,80,77,40,80,85,46,36,25,39,37,35,30,51,65,50,69,74,53,33,67,55,35,47,32,38,37,44,30,33,33,81,84,66,80,48,70,36,34,41,37,41,30,32,54,89,73,50,70,52,77,50,72,59,72,93,81,76,80,92,65,89,73,66,82,77,79,82,113

Secondary structure (DSSP, 8-state):
--SS--HHHHHHHEEEEEEEETTEEEEEEESSHHHHTTEEEEEEEEPTTSSSEEEEEEEETTS-EEEEE--S---SPPPPGGGG-

pLDDT: mean 88.86, std 11.68, range [39.47, 97.0]

Sequence (85 aa):
AWTTADFAFLQAQYQITLLRQNPPTLKLVPQEAAARQLISSLEIRFSADCRYVEQIVIREADRDYTVIKFLDVTINKPLPPDYFY

Nearest PDB structures (foldseek):
  7rag-assembly1_A-2  TM=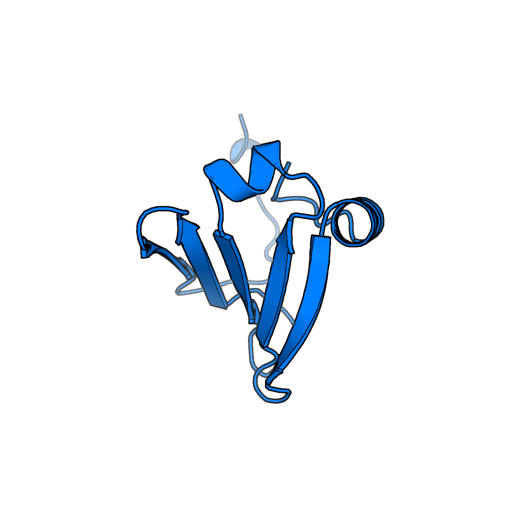6.608E-01  e=1.432E-01  Clostridioides difficile
  4mxt-assembly1_A-2  TM=5.576E-01  e=4.910E-02  Bacteroides uniformis ATCC 8492
  3bk5-assembly1_A  TM=7.471E-01  e=1.087E+00  Vibrio parahaemolyticus RIMD 2210633
  2p4b-assembly1_B  TM=6.369E-01  e=8.679E-01  Escherichia coli K-12
  5nxh-assembly1_C  TM=3.816E-01  e=9.778E+00  Tequatrovirus T4